Protein AF-A0A7W8DWP0-F1 (afdb_monomer_lite)

Sequence (85 aa):
MAVRTSYGTGGIVIAVKGPAIHIAQDGNEYPHFTIVYVPADLCGRHSKLDHNWINECVVVDGRILKLREANSDEVFVEAMAPGPS

Secondary structure (DSSP, 8-state):
-EEEETTS-EEEEEEEEEEEEEE-TTS-EEEEEEEEEE-GGGTTS--GGG-EEEEEEEEETTEEEESSSS---EEEEEPPPPPP-

Foldseek 3Di:
DWKAKPVGDTAAFPDKDDQDWDQDPVRDTFGFIKTWHFHHVCVPPDDPVRIDIDTQWGQDPNWTARPDPPDRMTMDDDDDPDPDD

pLDDT: mean 83.16, std 10.64, range [50.06, 94.06]

Organism: NCBI:txid544480

Radius of gyration: 14.19 Å; chains: 1; bounding box: 31×31×35 Å

Structure (mmCIF, N/CA/C/O backbone):
data_AF-A0A7W8DWP0-F1
#
_entry.id   AF-A0A7W8DWP0-F1
#
loop_
_atom_site.group_PDB
_atom_site.id
_atom_site.type_symbol
_atom_site.label_atom_id
_atom_site.label_alt_id
_atom_site.label_comp_id
_atom_site.label_asym_id
_atom_site.label_entity_id
_atom_site.label_seq_id
_atom_site.pdbx_PDB_ins_code
_atom_site.Cartn_x
_atom_site.Cartn_y
_atom_site.Cartn_z
_atom_site.occupancy
_atom_site.B_iso_or_equiv
_atom_site.auth_seq_id
_atom_site.auth_comp_id
_atom_site.auth_asym_id
_atom_site.auth_atom_id
_atom_site.pdbx_PDB_model_num
ATOM 1 N N . MET A 1 1 ? 9.965 -9.818 -4.040 1.00 86.88 1 MET A N 1
ATOM 2 C CA . MET A 1 1 ? 8.549 -9.706 -3.636 1.00 86.88 1 MET A CA 1
ATOM 3 C C . MET A 1 1 ? 7.915 -8.668 -4.535 1.00 86.88 1 MET A C 1
ATOM 5 O O . MET A 1 1 ? 8.523 -7.618 -4.726 1.00 86.88 1 MET A O 1
ATOM 9 N N . ALA A 1 2 ? 6.758 -8.975 -5.108 1.00 90.62 2 ALA A N 1
ATOM 10 C CA . ALA A 1 2 ? 5.986 -8.019 -5.891 1.00 90.62 2 ALA A CA 1
ATOM 11 C C . ALA A 1 2 ? 4.694 -7.665 -5.150 1.00 90.62 2 ALA A C 1
ATOM 13 O O . ALA A 1 2 ? 4.243 -8.415 -4.282 1.00 90.62 2 ALA A O 1
ATOM 14 N N . VAL A 1 3 ? 4.135 -6.505 -5.469 1.00 91.75 3 VAL A N 1
ATOM 15 C CA . VAL A 1 3 ? 2.821 -6.073 -4.994 1.00 91.75 3 VAL A CA 1
ATOM 16 C C . VAL A 1 3 ? 1.933 -5.713 -6.167 1.00 91.75 3 VAL A C 1
ATOM 18 O O . VAL A 1 3 ? 2.413 -5.200 -7.176 1.00 91.75 3 VAL A O 1
ATOM 21 N N . ARG A 1 4 ? 0.635 -5.938 -5.993 1.00 92.56 4 ARG A N 1
ATOM 22 C CA . ARG A 1 4 ? -0.427 -5.607 -6.942 1.00 92.56 4 ARG A CA 1
ATOM 23 C C . ARG A 1 4 ? -1.589 -4.978 -6.185 1.00 92.56 4 ARG A C 1
ATOM 25 O O . ARG A 1 4 ? -2.002 -5.507 -5.163 1.00 92.56 4 ARG A O 1
ATOM 32 N N . THR A 1 5 ? -2.138 -3.884 -6.687 1.00 90.56 5 THR A N 1
ATOM 33 C CA . THR A 1 5 ? -3.379 -3.285 -6.187 1.00 90.56 5 THR A CA 1
ATOM 34 C C . THR A 1 5 ? -4.598 -3.963 -6.816 1.00 90.56 5 THR A C 1
ATOM 36 O O . THR A 1 5 ? -4.500 -4.596 -7.874 1.00 90.56 5 THR A O 1
ATOM 39 N N . SER A 1 6 ? -5.769 -3.786 -6.206 1.00 89.06 6 SER A N 1
ATOM 40 C CA . SER A 1 6 ? -7.084 -4.157 -6.759 1.00 89.06 6 SER A CA 1
ATOM 41 C C . SER A 1 6 ? -7.323 -3.652 -8.191 1.00 89.06 6 SER A C 1
ATOM 43 O O . SER A 1 6 ? -8.008 -4.321 -8.961 1.00 89.06 6 SER A O 1
ATOM 45 N N . TYR A 1 7 ? -6.716 -2.529 -8.585 1.00 85.88 7 TYR A N 1
ATOM 46 C CA . TYR A 1 7 ? -6.835 -1.952 -9.932 1.00 85.88 7 TYR A CA 1
ATOM 47 C C . TYR A 1 7 ? -5.812 -2.480 -10.945 1.00 85.88 7 TYR A C 1
ATOM 49 O O . TYR A 1 7 ? -5.736 -1.977 -12.064 1.00 85.88 7 TYR A O 1
ATOM 57 N N . GLY A 1 8 ? -4.998 -3.470 -10.570 1.00 87.75 8 GLY A N 1
ATOM 58 C CA . GLY A 1 8 ? -4.013 -4.086 -11.462 1.00 87.75 8 GLY A CA 1
ATOM 59 C C . GLY A 1 8 ? -2.718 -3.290 -11.637 1.00 87.75 8 GLY A C 1
ATOM 60 O O . GLY A 1 8 ? -1.920 -3.625 -12.509 1.00 87.75 8 GLY A O 1
ATOM 61 N N . THR A 1 9 ? -2.480 -2.266 -10.816 1.00 86.81 9 THR A N 1
ATOM 62 C CA . THR A 1 9 ? -1.199 -1.540 -10.776 1.00 86.81 9 THR A CA 1
ATOM 63 C C . THR A 1 9 ? -0.286 -2.116 -9.700 1.00 86.81 9 THR A C 1
ATOM 65 O O . THR A 1 9 ? -0.760 -2.714 -8.739 1.00 86.81 9 THR A O 1
ATOM 68 N N . GLY A 1 10 ? 1.029 -1.957 -9.829 1.00 89.38 10 GLY A N 1
ATOM 69 C CA . GLY A 1 10 ? 1.971 -2.507 -8.859 1.00 89.38 10 GLY A CA 1
ATOM 70 C C . GLY A 1 10 ? 3.359 -2.728 -9.440 1.00 89.38 10 GLY A C 1
ATOM 71 O O . GLY A 1 10 ? 3.709 -2.164 -10.477 1.00 89.38 10 GLY A O 1
ATOM 72 N N . GLY A 1 11 ? 4.158 -3.542 -8.759 1.00 92.12 11 GLY A N 1
ATOM 73 C CA . GLY A 1 11 ? 5.507 -3.858 -9.201 1.00 92.12 11 GLY A CA 1
ATOM 74 C C . GLY A 1 11 ? 6.388 -4.431 -8.101 1.00 92.12 11 GLY A C 1
ATOM 75 O O . GLY A 1 11 ? 5.913 -4.955 -7.093 1.00 92.12 11 GLY A O 1
ATOM 76 N N . ILE A 1 12 ? 7.698 -4.348 -8.308 1.00 92.38 12 ILE A N 1
ATOM 77 C CA . ILE A 1 12 ? 8.688 -4.903 -7.389 1.00 92.38 12 ILE A CA 1
ATOM 78 C C . ILE A 1 12 ? 8.852 -3.970 -6.202 1.00 92.38 12 ILE A C 1
ATOM 80 O O . ILE A 1 12 ? 9.214 -2.806 -6.367 1.00 92.38 12 ILE A O 1
ATOM 84 N N . VAL A 1 13 ? 8.615 -4.494 -5.001 1.00 91.19 13 VAL A N 1
ATOM 85 C CA . VAL A 1 13 ? 8.822 -3.746 -3.760 1.00 91.19 13 VAL A CA 1
ATOM 86 C C . VAL A 1 13 ? 10.314 -3.503 -3.569 1.00 91.19 13 VAL A C 1
ATOM 88 O O . VAL A 1 13 ? 11.095 -4.453 -3.514 1.00 91.19 13 VAL A O 1
ATOM 91 N N . ILE A 1 14 ? 10.695 -2.235 -3.428 1.00 91.88 14 ILE A N 1
ATOM 92 C CA . ILE A 1 14 ? 12.076 -1.815 -3.156 1.00 91.88 14 ILE A CA 1
ATOM 93 C C . ILE A 1 14 ? 12.261 -1.296 -1.728 1.00 91.88 14 ILE A C 1
ATOM 95 O O . ILE A 1 14 ? 13.371 -1.328 -1.205 1.00 91.88 14 ILE A O 1
ATOM 99 N N . ALA A 1 15 ? 11.190 -0.839 -1.076 1.00 91.50 15 ALA A N 1
ATOM 100 C CA . ALA A 1 15 ? 11.218 -0.475 0.336 1.00 91.50 15 ALA A CA 1
ATOM 101 C C . ALA A 1 15 ? 9.820 -0.524 0.957 1.00 91.50 15 ALA A C 1
ATOM 103 O O . ALA A 1 15 ? 8.819 -0.269 0.292 1.00 91.50 15 ALA A O 1
ATOM 104 N N . VAL A 1 16 ? 9.772 -0.764 2.264 1.00 92.12 16 VAL A N 1
ATOM 105 C CA . VAL A 1 16 ? 8.589 -0.541 3.101 1.00 92.12 16 VAL A CA 1
ATOM 106 C C . VAL A 1 16 ? 8.997 0.441 4.195 1.00 92.12 16 VAL A C 1
ATOM 108 O O . VAL A 1 16 ? 10.011 0.238 4.860 1.00 92.12 16 VAL A O 1
ATOM 111 N N . LYS A 1 17 ? 8.253 1.536 4.344 1.00 94.06 17 LYS A N 1
ATOM 112 C CA . LYS A 1 17 ? 8.483 2.574 5.357 1.00 94.06 17 LYS A CA 1
ATOM 113 C C . LYS A 1 17 ? 7.349 2.558 6.379 1.00 94.06 17 LYS A C 1
ATOM 115 O O . LYS A 1 17 ? 6.197 2.379 5.993 1.00 94.06 17 LYS A O 1
ATOM 120 N N . GLY A 1 18 ? 7.667 2.798 7.650 1.00 91.44 18 GLY A N 1
ATOM 121 C CA . GLY A 1 18 ? 6.703 2.811 8.756 1.00 91.44 18 GLY A CA 1
ATOM 122 C C . GLY A 1 18 ? 7.020 1.772 9.849 1.00 91.44 18 GLY A C 1
ATOM 123 O O . GLY A 1 18 ? 8.120 1.215 9.835 1.00 91.44 18 GLY A O 1
ATOM 124 N N . PRO A 1 19 ? 6.078 1.510 10.777 1.00 89.81 19 PRO A N 1
ATOM 125 C CA . PRO A 1 19 ? 4.747 2.114 10.822 1.00 89.81 19 PRO A CA 1
ATOM 126 C C . PRO A 1 19 ? 4.783 3.580 11.273 1.00 89.81 19 PRO A C 1
ATOM 128 O O . PRO A 1 19 ? 5.594 3.961 12.115 1.00 89.81 19 PRO A O 1
ATOM 131 N N . ALA A 1 20 ? 3.881 4.391 10.731 1.00 89.06 20 ALA A N 1
ATOM 132 C CA . ALA A 1 20 ? 3.454 5.647 11.337 1.00 89.06 20 ALA A CA 1
ATOM 133 C C . ALA A 1 20 ? 2.056 5.448 11.940 1.00 89.06 20 ALA A C 1
ATOM 135 O O . ALA A 1 20 ? 1.260 4.662 11.426 1.00 89.06 20 ALA A O 1
ATOM 136 N N . ILE A 1 21 ? 1.760 6.125 13.049 1.00 90.25 21 ILE A N 1
ATOM 137 C CA . ILE A 1 21 ? 0.466 5.991 13.728 1.00 90.25 21 ILE A CA 1
ATOM 138 C C . ILE A 1 21 ? -0.491 7.051 13.191 1.00 90.25 21 ILE A C 1
ATOM 140 O O . ILE A 1 21 ? -0.185 8.243 13.213 1.00 90.25 21 ILE A O 1
ATOM 144 N N . HIS A 1 22 ? -1.645 6.611 12.694 1.00 85.44 22 HIS A N 1
ATOM 145 C CA . HIS A 1 22 ? -2.763 7.480 12.353 1.00 85.44 22 HIS A CA 1
ATOM 146 C C . HIS A 1 22 ? -3.836 7.367 13.432 1.00 85.44 22 HIS A C 1
ATOM 148 O O . HIS A 1 22 ? -4.307 6.269 13.710 1.00 85.44 22 HIS A O 1
ATOM 154 N N . ILE A 1 23 ? -4.238 8.497 14.008 1.00 87.31 23 ILE A N 1
ATOM 155 C CA . ILE A 1 23 ? -5.380 8.560 14.922 1.00 87.31 23 I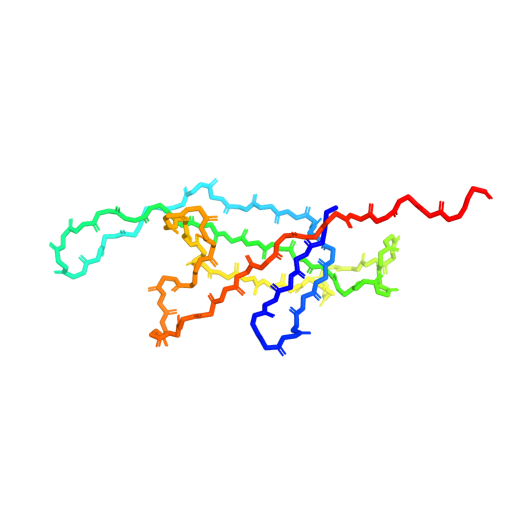LE A CA 1
ATOM 156 C C . ILE A 1 23 ? -6.608 8.906 14.081 1.00 87.31 23 ILE A C 1
ATOM 158 O O . ILE A 1 23 ? -6.689 10.003 13.522 1.00 87.31 23 ILE A O 1
ATOM 162 N N . ALA A 1 24 ? -7.533 7.957 13.954 1.00 82.69 24 ALA A N 1
ATOM 163 C CA . ALA A 1 24 ? -8.774 8.150 13.219 1.00 82.69 24 ALA A CA 1
ATOM 164 C C . ALA A 1 24 ? -9.757 9.046 13.994 1.00 82.69 24 ALA A C 1
ATOM 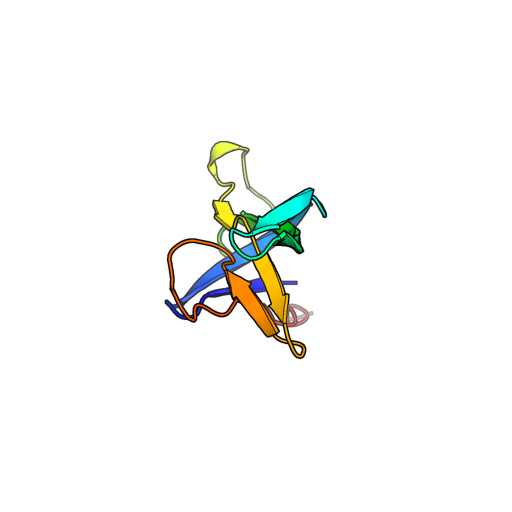166 O O . ALA A 1 24 ? -9.564 9.373 15.165 1.00 82.69 24 ALA A O 1
ATOM 167 N N . GLN A 1 25 ? -10.835 9.472 13.327 1.00 81.19 25 GLN A N 1
ATOM 168 C CA . GLN A 1 25 ? -11.838 10.370 13.921 1.00 81.19 25 GLN A CA 1
ATOM 169 C C . GLN A 1 25 ? -12.595 9.750 15.103 1.00 81.19 25 GLN A C 1
ATOM 171 O O . GLN A 1 25 ? -13.119 10.480 15.939 1.00 81.19 25 GLN A O 1
ATOM 176 N N . ASP A 1 26 ? -12.648 8.423 15.172 1.00 83.56 26 ASP A N 1
ATOM 177 C CA . ASP A 1 26 ? -13.207 7.663 16.290 1.00 83.56 26 ASP A CA 1
ATOM 178 C C . ASP A 1 26 ? -12.237 7.544 17.485 1.00 83.56 26 ASP A C 1
ATOM 180 O O . ASP A 1 26 ? -12.603 6.992 18.520 1.00 83.56 26 ASP A O 1
ATOM 184 N N . GLY A 1 27 ? -11.018 8.084 17.360 1.00 86.88 27 GLY A N 1
ATOM 185 C CA . GLY A 1 27 ? -9.969 8.036 18.374 1.00 86.88 27 GLY A CA 1
ATOM 186 C C . GLY A 1 27 ? -9.120 6.764 18.344 1.00 86.88 27 GLY A C 1
ATOM 187 O O . GLY A 1 27 ? -8.205 6.648 19.158 1.00 86.88 27 GLY A O 1
ATOM 188 N N . ASN A 1 28 ? -9.379 5.830 17.425 1.00 85.88 28 ASN A N 1
ATOM 189 C CA . ASN A 1 28 ? -8.598 4.603 17.309 1.00 85.88 28 ASN A CA 1
ATOM 190 C C . ASN A 1 28 ? -7.259 4.849 16.598 1.00 85.88 28 ASN A C 1
ATOM 192 O O . ASN A 1 28 ? -7.159 5.638 15.653 1.00 85.88 28 ASN A O 1
ATOM 196 N N . GLU A 1 29 ? -6.224 4.139 17.046 1.00 88.62 29 GLU A N 1
ATOM 197 C CA . GLU A 1 29 ? -4.893 4.169 16.443 1.00 88.62 29 GLU A CA 1
ATOM 198 C C . GLU A 1 29 ? -4.748 3.087 15.372 1.00 88.62 29 GLU A C 1
ATOM 200 O O . GLU A 1 29 ? -4.932 1.897 15.628 1.00 88.62 29 GLU A O 1
ATOM 205 N N . TYR A 1 30 ? -4.340 3.504 14.176 1.00 84.75 30 TYR A N 1
ATOM 206 C CA . TYR A 1 30 ? -4.081 2.626 13.045 1.00 84.75 30 TYR A CA 1
ATOM 207 C C . TYR A 1 30 ? -2.614 2.749 12.608 1.00 84.75 30 TYR A C 1
ATOM 209 O O . TYR A 1 30 ? -2.211 3.800 12.088 1.00 84.75 30 TYR A O 1
ATOM 217 N N . PRO A 1 31 ? -1.788 1.701 12.804 1.00 89.12 31 PRO A N 1
ATOM 218 C CA . PRO A 1 31 ? -0.427 1.680 12.287 1.00 89.12 31 PRO A CA 1
ATOM 219 C C . PRO A 1 31 ? -0.463 1.500 10.770 1.00 89.12 31 PRO A C 1
ATOM 221 O O . PRO A 1 31 ? -0.969 0.492 10.276 1.00 89.12 31 PRO A O 1
ATOM 224 N N . HIS A 1 32 ? 0.102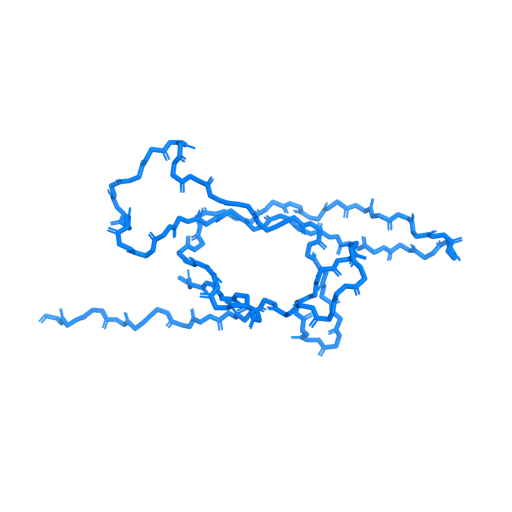 2.452 10.032 1.00 89.94 32 HIS A N 1
ATOM 225 C CA . HIS A 1 32 ? 0.137 2.416 8.575 1.00 89.94 32 HIS A CA 1
ATOM 226 C C . HIS A 1 32 ? 1.555 2.471 8.014 1.00 89.94 32 HIS A C 1
ATOM 228 O O . HIS A 1 32 ? 2.491 2.972 8.640 1.00 89.94 32 HIS A O 1
ATOM 234 N N . PHE A 1 33 ? 1.700 1.973 6.792 1.00 91.62 33 PHE A N 1
ATOM 235 C CA . PHE A 1 33 ? 2.967 1.825 6.093 1.00 91.62 33 PHE A CA 1
ATOM 236 C C . PHE A 1 33 ? 2.904 2.481 4.712 1.00 91.62 33 PHE A C 1
ATOM 238 O O . PHE A 1 33 ? 1.841 2.591 4.103 1.00 91.62 33 PHE A O 1
ATOM 245 N N . THR A 1 34 ? 4.066 2.861 4.188 1.00 92.25 34 THR A N 1
ATOM 246 C CA . THR A 1 34 ? 4.243 3.217 2.778 1.00 92.25 34 THR A CA 1
ATOM 247 C C . THR A 1 34 ? 5.047 2.127 2.087 1.00 92.25 34 THR A C 1
ATOM 249 O O . THR A 1 34 ? 6.177 1.839 2.484 1.00 92.25 34 THR A O 1
ATOM 252 N N . ILE A 1 35 ? 4.504 1.559 1.015 1.00 92.44 35 ILE A N 1
ATOM 253 C CA . ILE A 1 35 ? 5.208 0.619 0.141 1.00 92.44 35 ILE A CA 1
ATOM 254 C C . ILE A 1 35 ? 5.781 1.405 -1.035 1.00 92.44 35 ILE A C 1
ATOM 256 O O . ILE A 1 35 ? 5.049 2.076 -1.759 1.00 92.44 35 ILE A O 1
ATOM 260 N N . VAL A 1 36 ? 7.093 1.320 -1.227 1.00 91.81 36 VAL A N 1
ATOM 261 C CA . VAL A 1 36 ? 7.791 1.869 -2.390 1.00 91.81 36 VAL A CA 1
ATOM 262 C C . VAL A 1 36 ? 8.062 0.733 -3.360 1.00 91.81 36 VAL A C 1
ATOM 264 O O . VAL A 1 36 ? 8.666 -0.275 -2.980 1.00 91.81 36 VAL A O 1
ATOM 267 N N . TYR A 1 37 ? 7.640 0.896 -4.607 1.00 92.12 37 TYR A N 1
ATOM 268 C CA . TYR A 1 37 ? 7.828 -0.105 -5.649 1.00 92.12 37 TYR A CA 1
ATOM 269 C C . TYR A 1 37 ? 8.294 0.531 -6.956 1.00 92.12 37 TYR A C 1
ATOM 271 O O . TYR A 1 37 ? 8.139 1.733 -7.165 1.00 92.12 37 TYR A O 1
ATOM 279 N N . VAL A 1 38 ? 8.859 -0.285 -7.837 1.00 90.94 38 VAL A N 1
ATOM 280 C CA . VAL A 1 38 ? 9.168 0.087 -9.223 1.00 90.94 38 VAL A CA 1
ATOM 281 C C . VAL A 1 38 ? 8.413 -0.838 -10.177 1.00 90.94 38 VAL A C 1
ATOM 283 O O . VAL A 1 38 ? 8.165 -1.993 -9.811 1.00 90.94 38 VAL A O 1
ATOM 286 N N . PRO A 1 39 ? 8.041 -0.378 -11.383 1.00 86.31 39 PRO A N 1
ATOM 287 C CA . PRO A 1 39 ? 7.493 -1.244 -12.424 1.00 86.31 39 PRO A CA 1
ATOM 288 C C . PRO A 1 39 ? 8.377 -2.480 -12.658 1.00 86.31 39 PRO A C 1
ATOM 290 O O . PRO A 1 39 ? 9.606 -2.408 -12.566 1.00 86.31 39 PRO A O 1
ATOM 293 N N . ALA A 1 40 ? 7.760 -3.640 -12.898 1.00 80.69 40 ALA A N 1
ATOM 294 C CA . ALA A 1 40 ? 8.480 -4.916 -12.958 1.00 80.69 40 ALA A CA 1
ATOM 295 C C . ALA A 1 40 ? 9.501 -4.992 -14.108 1.00 80.69 40 ALA A C 1
ATOM 297 O O . ALA A 1 40 ? 10.542 -5.633 -13.972 1.00 80.69 40 ALA A O 1
ATOM 298 N N . ASP A 1 41 ? 9.235 -4.280 -15.198 1.00 79.31 41 ASP A N 1
ATOM 299 C CA . ASP A 1 41 ? 10.107 -4.089 -16.357 1.00 79.31 41 ASP A CA 1
ATOM 300 C C . ASP A 1 41 ? 11.374 -3.268 -16.052 1.00 79.31 41 ASP A C 1
ATOM 302 O O . ASP A 1 41 ? 12.346 -3.341 -16.803 1.00 79.31 41 ASP A O 1
ATOM 306 N N . LEU A 1 42 ? 11.410 -2.548 -14.925 1.00 75.81 42 LEU A N 1
ATOM 307 C CA . LEU A 1 42 ? 12.539 -1.711 -14.496 1.00 7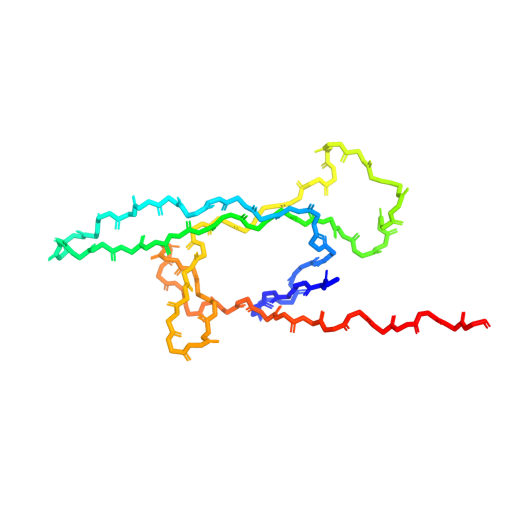5.81 42 LEU A CA 1
ATOM 308 C C . LEU A 1 42 ? 13.373 -2.342 -13.364 1.00 75.81 42 LEU A C 1
ATOM 310 O O . LEU A 1 42 ? 14.243 -1.695 -12.763 1.00 75.81 42 LEU A O 1
ATOM 314 N N . CYS A 1 43 ? 13.147 -3.626 -13.065 1.00 67.56 43 CYS A N 1
ATOM 315 C CA . CYS A 1 43 ? 13.891 -4.353 -12.039 1.00 67.56 43 CYS A CA 1
ATOM 316 C C . CYS A 1 43 ? 15.405 -4.362 -12.354 1.00 67.56 43 CYS A C 1
ATOM 318 O O . CYS A 1 43 ? 15.847 -4.891 -13.370 1.00 67.56 43 CYS A O 1
ATOM 320 N N . GLY A 1 44 ? 16.219 -3.763 -11.474 1.00 66.19 44 GLY A N 1
ATOM 321 C CA . GLY A 1 44 ? 17.686 -3.690 -11.607 1.00 66.19 44 GLY A CA 1
ATOM 322 C C . GLY A 1 44 ? 18.251 -2.512 -12.421 1.00 66.19 44 GLY A C 1
ATOM 323 O O . GLY A 1 44 ? 19.464 -2.314 -12.413 1.00 66.19 44 GLY A O 1
ATOM 324 N N . ARG A 1 45 ? 17.412 -1.696 -13.077 1.00 74.00 45 ARG A N 1
ATOM 325 C CA . ARG A 1 45 ? 17.813 -0.470 -13.804 1.00 74.00 45 ARG A CA 1
ATOM 326 C C . ARG A 1 45 ? 16.845 0.689 -13.536 1.00 74.00 45 ARG A C 1
ATOM 328 O O . ARG A 1 45 ? 16.325 1.292 -14.466 1.00 74.00 45 ARG A O 1
ATOM 335 N N . HIS A 1 46 ? 16.599 0.997 -12.267 1.00 73.12 46 HIS A N 1
ATOM 336 C CA . HIS A 1 46 ? 15.711 2.094 -11.876 1.00 73.12 46 HIS A CA 1
ATOM 337 C C . HIS A 1 46 ? 16.486 3.275 -11.287 1.00 73.12 46 HIS A C 1
ATOM 339 O O . HIS A 1 46 ? 17.507 3.124 -10.614 1.00 73.12 46 HIS A O 1
ATOM 345 N N . SER A 1 47 ? 15.971 4.467 -11.546 1.00 78.06 47 SER A N 1
ATOM 346 C CA . SER A 1 47 ? 16.345 5.727 -10.923 1.00 78.06 47 SER A CA 1
ATOM 347 C C . SER A 1 47 ? 15.326 6.109 -9.844 1.00 78.06 47 SER A C 1
ATOM 349 O O . SER A 1 47 ? 14.259 5.508 -9.720 1.00 78.06 47 SER A O 1
ATOM 351 N N . LYS A 1 48 ? 15.610 7.176 -9.086 1.00 76.38 48 LYS A N 1
ATOM 352 C CA . LYS A 1 48 ? 14.646 7.725 -8.116 1.00 76.38 48 LYS A CA 1
ATOM 353 C C . LYS A 1 48 ? 13.329 8.186 -8.758 1.00 76.38 48 LYS A C 1
ATOM 355 O O . LYS A 1 48 ? 12.345 8.300 -8.036 1.00 76.38 48 LYS A O 1
ATOM 360 N N . LEU A 1 49 ? 13.318 8.483 -10.062 1.00 80.25 49 LEU A N 1
ATOM 361 C CA . LEU A 1 49 ? 12.120 8.916 -10.792 1.00 80.25 49 LEU A CA 1
ATOM 362 C C . LEU A 1 49 ? 11.163 7.757 -11.089 1.00 80.25 49 LEU A C 1
ATOM 364 O O . LEU A 1 49 ? 9.982 7.991 -11.304 1.00 80.25 49 LEU A O 1
ATOM 368 N N . ASP A 1 50 ? 11.659 6.522 -11.048 1.00 79.62 50 ASP A N 1
ATOM 369 C CA . ASP A 1 50 ? 10.875 5.317 -11.333 1.00 79.62 50 ASP A CA 1
ATOM 370 C C . ASP A 1 50 ? 10.172 4.770 -10.077 1.00 79.62 50 ASP A C 1
ATOM 372 O O . ASP A 1 50 ? 9.486 3.747 -10.122 1.00 79.62 50 ASP A O 1
ATOM 376 N N . HIS A 1 51 ? 10.366 5.434 -8.933 1.00 86.12 51 HIS A N 1
ATOM 377 C CA . HIS A 1 51 ? 9.756 5.063 -7.665 1.00 86.12 51 HIS A CA 1
ATOM 378 C C . HIS A 1 51 ? 8.277 5.444 -7.655 1.00 86.12 51 HIS A C 1
ATOM 380 O O . HIS A 1 51 ? 7.923 6.615 -7.763 1.00 86.12 51 HIS A O 1
ATOM 386 N N . ASN A 1 52 ? 7.430 4.451 -7.416 1.00 86.19 52 ASN A N 1
ATOM 387 C CA . ASN A 1 52 ? 6.021 4.624 -7.110 1.00 86.19 52 ASN A CA 1
ATOM 388 C C . ASN A 1 52 ? 5.761 4.329 -5.630 1.00 86.19 52 ASN A C 1
ATOM 390 O O . ASN A 1 52 ? 6.520 3.610 -4.972 1.00 86.19 52 ASN A O 1
ATOM 394 N N . TRP A 1 53 ? 4.664 4.875 -5.107 1.00 88.94 53 TRP A N 1
ATOM 395 C CA . TRP A 1 53 ? 4.312 4.773 -3.691 1.00 88.94 53 TRP A CA 1
ATOM 396 C C . TRP A 1 53 ? 2.865 4.330 -3.506 1.00 88.94 53 TRP A C 1
ATOM 398 O O . TRP A 1 53 ? 1.956 4.877 -4.127 1.00 88.94 53 TRP A O 1
ATOM 408 N N . ILE A 1 54 ? 2.657 3.379 -2.598 1.00 88.50 54 ILE A N 1
ATOM 409 C CA . ILE A 1 54 ? 1.353 3.078 -2.005 1.00 88.50 54 ILE A CA 1
ATOM 410 C C . ILE A 1 54 ? 1.434 3.538 -0.552 1.00 88.50 54 ILE A C 1
ATOM 412 O O . ILE A 1 54 ? 2.184 2.961 0.232 1.00 88.50 54 ILE A O 1
ATOM 416 N N . ASN A 1 55 ? 0.743 4.624 -0.220 1.00 86.94 55 ASN A N 1
ATOM 417 C CA . ASN A 1 55 ? 0.774 5.225 1.113 1.00 86.94 55 ASN A CA 1
ATOM 418 C C . ASN A 1 55 ? -0.386 4.733 1.975 1.00 86.94 55 ASN A C 1
ATOM 420 O O . ASN A 1 55 ? -1.386 4.248 1.450 1.00 86.94 55 ASN A O 1
ATOM 424 N N . GLU A 1 56 ? -0.245 4.934 3.286 1.00 86.75 56 GLU A N 1
ATOM 425 C CA . GLU A 1 56 ? -1.308 4.710 4.269 1.00 86.75 56 GLU A CA 1
ATOM 426 C C . GLU A 1 56 ? -1.870 3.272 4.244 1.00 86.75 56 GLU A C 1
ATOM 428 O O . GLU A 1 56 ? -3.043 3.044 4.520 1.00 86.75 56 GLU A O 1
ATOM 433 N N . CYS A 1 57 ? -1.032 2.283 3.923 1.00 89.62 57 CYS A N 1
ATOM 434 C CA . CYS A 1 57 ? -1.410 0.872 3.922 1.00 89.62 57 CYS A CA 1
ATOM 435 C C . CYS A 1 57 ? -1.550 0.352 5.357 1.00 89.62 57 CYS A C 1
ATOM 437 O O . CYS A 1 57 ? -0.606 0.479 6.135 1.00 89.62 57 CYS A O 1
ATOM 439 N N . VAL A 1 58 ? -2.663 -0.293 5.693 1.00 88.25 58 VAL A N 1
ATOM 440 C CA . VAL A 1 58 ? -2.930 -0.896 7.009 1.00 88.25 58 VAL A CA 1
ATOM 441 C C . VAL A 1 58 ? -3.214 -2.381 6.884 1.00 88.25 58 VAL A C 1
ATOM 443 O O . VAL A 1 58 ? -3.760 -2.829 5.880 1.00 88.25 58 VAL A O 1
ATOM 446 N N . VAL A 1 59 ? -2.850 -3.148 7.911 1.00 87.75 59 VAL A N 1
ATOM 447 C CA . VAL A 1 59 ? -3.162 -4.578 7.974 1.00 87.75 59 VAL A CA 1
ATOM 448 C C . VAL A 1 59 ? -4.438 -4.768 8.786 1.00 87.75 59 VAL A C 1
ATOM 450 O O . VAL A 1 59 ? -4.450 -4.487 9.981 1.00 87.75 59 VAL A O 1
ATOM 453 N N . VAL A 1 60 ? -5.497 -5.257 8.145 1.00 83.81 60 VAL A N 1
ATOM 454 C CA . VAL A 1 60 ? -6.786 -5.575 8.776 1.00 83.81 60 VAL A CA 1
ATOM 455 C C . VAL A 1 60 ? -7.156 -6.999 8.385 1.00 83.81 60 VAL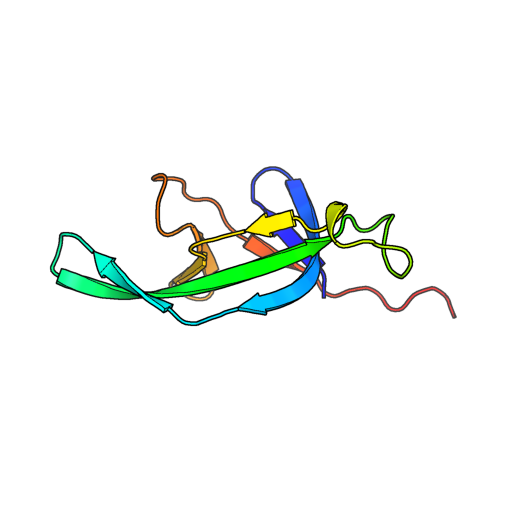 A C 1
ATOM 457 O O . VAL A 1 60 ? -7.215 -7.315 7.200 1.00 83.81 60 VAL A O 1
ATOM 460 N N . ASP A 1 61 ? -7.343 -7.880 9.370 1.00 87.31 61 ASP A N 1
ATOM 461 C CA . ASP A 1 61 ? -7.731 -9.286 9.166 1.00 87.31 61 ASP A CA 1
ATOM 462 C C . ASP A 1 61 ? -6.867 -10.038 8.132 1.00 87.31 61 ASP A C 1
ATOM 464 O O . ASP A 1 61 ? -7.352 -10.807 7.301 1.00 87.31 61 ASP A O 1
ATOM 468 N N . GLY A 1 62 ? -5.553 -9.789 8.162 1.00 85.38 62 GLY A N 1
ATOM 469 C CA . GLY A 1 62 ? -4.581 -10.404 7.250 1.00 85.38 62 GLY A CA 1
ATOM 470 C C . GLY A 1 62 ? -4.570 -9.823 5.831 1.00 85.38 62 GLY A C 1
ATOM 471 O O . GLY A 1 62 ? -3.813 -10.305 4.990 1.00 85.38 62 GLY A O 1
ATOM 472 N N . ARG A 1 63 ? -5.365 -8.783 5.559 1.00 87.38 63 ARG A N 1
ATOM 473 C CA . ARG A 1 63 ? -5.387 -8.039 4.294 1.00 87.38 63 ARG A CA 1
ATOM 474 C C . ARG A 1 63 ? -4.680 -6.705 4.446 1.00 87.38 63 ARG A C 1
ATOM 476 O O . ARG A 1 63 ? -4.714 -6.106 5.517 1.00 87.38 63 ARG A O 1
ATOM 483 N N . ILE A 1 64 ? -4.061 -6.232 3.368 1.00 89.69 64 ILE A N 1
ATOM 484 C CA . ILE A 1 64 ? -3.465 -4.895 3.313 1.00 89.69 64 ILE A CA 1
ATOM 485 C C . ILE A 1 64 ? -4.449 -3.971 2.600 1.00 89.69 64 ILE A C 1
ATOM 487 O O . ILE A 1 64 ? -4.723 -4.182 1.421 1.00 89.69 64 ILE A O 1
ATOM 491 N N . LEU A 1 65 ? -4.955 -2.962 3.305 1.00 87.25 65 LEU A N 1
ATOM 492 C CA . LEU A 1 65 ? -5.948 -1.999 2.821 1.00 87.25 65 LEU A CA 1
ATOM 493 C C . LEU A 1 65 ? -5.367 -0.584 2.789 1.00 87.25 65 LEU A C 1
ATOM 495 O O . LEU A 1 65 ? -4.443 -0.283 3.544 1.00 87.25 65 LEU A O 1
ATOM 499 N N . LYS A 1 66 ? -5.936 0.312 1.982 1.00 86.06 66 LYS A N 1
ATOM 500 C CA . LYS A 1 66 ? -5.684 1.756 2.104 1.00 86.06 66 LYS A CA 1
ATOM 501 C C . LYS A 1 66 ? -6.526 2.361 3.234 1.00 86.06 66 LYS A C 1
ATOM 503 O O . LYS A 1 66 ? -7.744 2.222 3.253 1.00 86.06 66 LYS A O 1
ATOM 508 N N . LEU A 1 67 ? -5.878 3.055 4.169 1.00 76.75 67 LEU A N 1
ATOM 509 C CA . LEU A 1 67 ? -6.520 3.645 5.351 1.00 76.75 67 LEU A CA 1
ATOM 510 C C . LEU A 1 67 ? -7.410 4.855 5.029 1.00 76.75 67 LEU A C 1
ATOM 512 O O . LEU A 1 67 ? -8.429 5.063 5.685 1.00 76.75 67 LEU A O 1
ATOM 516 N N . ARG A 1 68 ? -7.032 5.673 4.042 1.00 69.94 68 ARG A N 1
ATOM 517 C CA . ARG A 1 68 ? -7.750 6.893 3.650 1.00 69.94 68 ARG A CA 1
ATOM 518 C C . ARG A 1 68 ? -8.010 6.874 2.144 1.00 69.94 68 ARG A C 1
ATOM 520 O O . ARG A 1 68 ? -7.244 6.272 1.405 1.00 69.94 68 ARG A O 1
ATOM 527 N N . GLU A 1 69 ? -9.091 7.542 1.727 1.00 54.53 69 GLU A N 1
ATOM 528 C CA . GLU A 1 69 ? -9.741 7.526 0.390 1.00 54.53 69 GLU A CA 1
ATOM 529 C C . GLU A 1 69 ? -10.975 6.615 0.248 1.00 54.53 69 GLU A C 1
ATOM 531 O O . GLU A 1 69 ? -11.560 6.565 -0.830 1.00 54.53 69 GLU A O 1
ATOM 536 N N . ALA A 1 70 ? -11.450 5.986 1.334 1.00 50.06 70 ALA A N 1
ATOM 537 C CA . ALA A 1 70 ? -12.712 5.228 1.353 1.00 50.06 70 ALA A CA 1
ATOM 538 C C . ALA A 1 70 ? -12.821 4.167 0.240 1.00 50.06 70 ALA A C 1
ATOM 540 O O . ALA A 1 70 ? -13.906 3.910 -0.281 1.00 50.06 70 ALA A O 1
ATOM 541 N N . ASN A 1 71 ? -11.700 3.552 -0.132 1.00 65.31 71 ASN A N 1
ATOM 542 C CA . ASN A 1 71 ? -11.690 2.471 -1.099 1.00 65.31 71 ASN A CA 1
ATOM 543 C C . ASN A 1 71 ? -11.340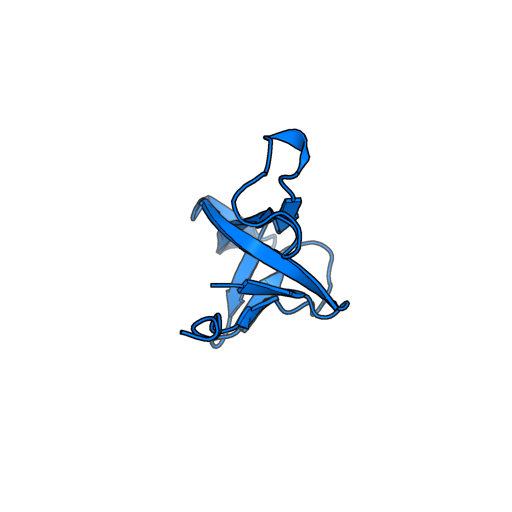 1.154 -0.402 1.00 65.31 71 ASN A C 1
ATOM 545 O O . ASN A 1 71 ? -10.476 1.079 0.467 1.00 65.31 71 ASN A O 1
ATOM 549 N N . SER A 1 72 ? -12.054 0.091 -0.764 1.00 75.94 72 SER A N 1
ATOM 550 C CA . SER A 1 72 ? -11.753 -1.281 -0.336 1.00 75.94 72 SER A CA 1
ATOM 551 C C . SER A 1 72 ? -10.583 -1.851 -1.137 1.00 75.94 72 SER A C 1
ATOM 553 O O . SER A 1 72 ? -10.593 -3.017 -1.526 1.00 75.94 72 SER A O 1
ATOM 555 N N . ASP A 1 73 ? -9.605 -1.002 -1.447 1.00 85.19 73 ASP A N 1
ATOM 556 C CA . ASP A 1 73 ? -8.492 -1.385 -2.286 1.00 85.19 73 ASP A CA 1
ATOM 557 C C . ASP A 1 73 ? -7.508 -2.206 -1.507 1.00 85.19 73 ASP A C 1
ATOM 559 O O . ASP A 1 73 ? -6.952 -1.781 -0.492 1.00 85.19 73 ASP A O 1
ATOM 563 N N . GLU A 1 74 ? -7.291 -3.394 -2.040 1.00 89.88 74 GLU A N 1
ATOM 564 C CA . GLU A 1 74 ? -6.395 -4.361 -1.460 1.00 89.88 74 GLU A CA 1
ATOM 565 C C . GLU A 1 74 ? -5.047 -4.303 -2.166 1.00 89.88 74 GLU A C 1
ATOM 567 O O . GLU A 1 74 ? -4.958 -4.186 -3.394 1.00 89.88 74 GLU A O 1
ATOM 572 N N . VAL A 1 75 ? -3.988 -4.416 -1.372 1.00 90.50 75 VAL A N 1
ATOM 573 C CA . VAL A 1 75 ? -2.642 -4.685 -1.865 1.00 90.50 75 VAL A CA 1
ATOM 574 C C . VAL A 1 75 ? -2.358 -6.169 -1.669 1.00 90.50 75 VAL A C 1
ATOM 576 O O . VAL A 1 75 ? -2.251 -6.666 -0.549 1.00 90.50 75 VAL A O 1
ATOM 579 N N . PHE A 1 76 ? -2.213 -6.880 -2.779 1.00 91.81 76 PHE A N 1
ATOM 580 C CA . PHE A 1 76 ? -1.831 -8.282 -2.826 1.00 91.81 76 PHE A CA 1
ATOM 581 C C . PHE A 1 76 ? -0.312 -8.402 -2.876 1.00 91.81 76 PHE A C 1
ATOM 583 O O . PHE A 1 76 ? 0.353 -7.669 -3.610 1.00 91.81 76 PHE A O 1
ATOM 590 N N . VAL A 1 77 ? 0.231 -9.347 -2.112 1.00 89.50 77 VAL A N 1
ATOM 591 C CA . VAL A 1 77 ? 1.656 -9.680 -2.116 1.00 89.50 77 VAL A CA 1
ATOM 592 C C . VAL A 1 77 ? 1.868 -10.923 -2.968 1.00 89.50 77 VAL A C 1
ATOM 594 O O . VAL A 1 77 ? 1.266 -11.965 -2.719 1.00 89.50 77 VAL A O 1
ATOM 597 N N . GLU A 1 78 ? 2.754 -10.820 -3.951 1.00 88.94 78 GLU A N 1
ATOM 598 C CA . GLU A 1 78 ? 3.051 -11.891 -4.894 1.00 88.94 78 GLU A CA 1
ATOM 599 C C . GLU A 1 78 ? 4.478 -12.412 -4.690 1.00 88.94 78 GLU A C 1
ATOM 601 O O . GLU A 1 78 ? 5.458 -11.656 -4.561 1.00 88.94 78 GLU A O 1
ATOM 606 N N . ALA A 1 79 ? 4.600 -13.741 -4.663 1.00 82.69 79 ALA A N 1
ATOM 607 C CA . ALA A 1 79 ? 5.891 -14.404 -4.700 1.00 82.69 79 ALA A CA 1
ATOM 608 C C . ALA A 1 79 ? 6.529 -14.157 -6.071 1.00 82.69 79 ALA A C 1
ATOM 610 O O . ALA A 1 79 ? 5.918 -14.395 -7.110 1.00 82.69 79 ALA A O 1
ATOM 611 N N . MET A 1 80 ? 7.773 -13.682 -6.073 1.00 70.19 80 MET A N 1
ATOM 612 C CA . MET A 1 80 ? 8.524 -13.552 -7.316 1.00 70.19 80 MET A CA 1
ATOM 613 C C . MET A 1 80 ? 8.964 -14.956 -7.718 1.00 70.19 80 MET A C 1
ATOM 615 O O . MET A 1 80 ? 9.676 -15.603 -6.949 1.00 70.19 80 MET A O 1
ATOM 619 N N . ALA A 1 81 ? 8.503 -15.449 -8.869 1.00 60.84 81 ALA A N 1
ATOM 620 C CA . ALA A 1 81 ? 8.964 -16.736 -9.374 1.00 60.84 81 ALA A CA 1
ATOM 621 C C . ALA A 1 81 ? 10.498 -16.695 -9.518 1.00 60.84 81 ALA A C 1
ATOM 623 O O . ALA A 1 81 ? 11.029 -15.674 -9.974 1.00 60.84 81 ALA A O 1
ATOM 624 N N . PRO A 1 82 ? 11.230 -17.757 -9.131 1.00 55.16 82 PRO A N 1
ATOM 625 C CA . PRO A 1 82 ? 12.631 -17.861 -9.507 1.00 55.16 82 PRO A CA 1
ATOM 626 C C . PRO A 1 82 ? 12.694 -17.814 -11.037 1.00 55.16 82 PRO A C 1
ATOM 628 O O . PRO A 1 82 ? 11.963 -18.540 -11.712 1.00 55.16 82 PRO A O 1
ATOM 631 N N . GLY A 1 83 ? 13.502 -16.902 -11.583 1.00 55.12 83 GLY A N 1
ATOM 632 C CA . GLY A 1 83 ? 13.703 -16.810 -13.028 1.00 55.12 83 GLY A CA 1
ATOM 633 C C . GLY A 1 83 ? 14.197 -18.148 -13.596 1.00 55.12 83 GLY A C 1
ATOM 634 O O . GLY A 1 83 ? 14.763 -18.948 -12.841 1.00 55.12 83 GLY A O 1
ATOM 635 N N . PRO A 1 84 ? 13.980 -18.417 -14.897 1.00 55.84 84 PRO A N 1
ATOM 636 C CA . PRO A 1 84 ? 14.528 -19.614 -15.521 1.00 55.84 84 PRO A CA 1
ATOM 637 C C . PRO A 1 84 ? 16.044 -19.637 -15.290 1.00 55.84 84 PRO A C 1
ATOM 639 O O . PRO A 1 84 ? 16.723 -18.635 -15.518 1.00 55.84 84 PRO A O 1
ATOM 642 N N . SER A 1 85 ? 16.510 -20.755 -14.732 1.00 53.31 85 SER A N 1
ATOM 643 C CA . SER A 1 85 ? 17.917 -21.029 -14.417 1.00 53.31 85 SER A CA 1
ATOM 644 C C . SER A 1 85 ? 18.775 -21.126 -15.671 1.00 53.31 85 SER A C 1
ATOM 646 O O . SER A 1 85 ? 18.237 -21.577 -16.708 1.00 53.31 85 SER A O 1
#